Protein AF-A0A7Y6YRP2-F1 (afdb_monomer)

pLDDT: mean 92.41, std 7.14, range [49.78, 98.19]

Mean predicted aligned error: 11.7 Å

Sequence (140 aa):
VVIYLILSRVALPRIAAVLAERQGTITNDLAAAEDLKAKAVEAENAYNKALADARAEAQRIAAETRAEIQAGLDEAIAKADEQIAAKAAESEKAIAEIKAGALESVKAVANDTAEALVAALGGSADKDAIAKAVAERTKG

Foldseek 3Di:
DVVVCCCVVPVVVVVVVVVVVVVVVVVVVVVVVVVVVVVVVVVVVVVVVVVVVVVVVVVVVVVVVVVVVVVVVVVVVVVVVVVVVVVVVVVVVVVVVVVVVVLVVVLVVQLVVQQVVCVVVPHDDPSVVSSVVSVVVSVD

Radius of gyration: 54.76 Å; Cα contacts (8 Å, |Δi|>4): 21; chains: 1; bounding box: 97×23×152 Å

Structure (mmCIF, N/CA/C/O backbone):
data_AF-A0A7Y6YRP2-F1
#
_entry.id   AF-A0A7Y6YRP2-F1
#
loop_
_atom_site.group_PDB
_atom_site.id
_atom_site.type_symbol
_atom_site.label_atom_id
_atom_site.label_alt_id
_atom_site.label_comp_id
_atom_site.label_asym_id
_atom_site.label_entity_id
_atom_site.label_seq_id
_atom_site.pdbx_PDB_ins_code
_atom_site.Cartn_x
_atom_site.Cartn_y
_atom_site.Cartn_z
_atom_site.occupancy
_atom_site.B_iso_or_equiv
_atom_site.auth_seq_id
_atom_site.auth_comp_id
_atom_site.auth_asym_id
_atom_site.auth_atom_id
_atom_site.pdbx_PDB_model_num
ATOM 1 N N . VAL A 1 1 ? 49.359 13.142 -76.066 1.00 81.56 1 VAL A N 1
ATOM 2 C CA . VAL A 1 1 ? 49.030 11.697 -75.935 1.00 81.56 1 VAL A CA 1
ATOM 3 C C . VAL A 1 1 ? 49.466 11.120 -74.588 1.00 81.56 1 VAL A C 1
ATOM 5 O O . VAL A 1 1 ? 48.611 10.628 -73.870 1.00 81.56 1 VAL A O 1
ATOM 8 N N . VAL A 1 2 ? 50.738 11.240 -74.182 1.00 87.50 2 VAL A N 1
ATOM 9 C CA . VAL A 1 2 ? 51.242 10.683 -72.902 1.00 87.50 2 VAL A CA 1
ATOM 10 C C . VAL A 1 2 ? 50.496 11.213 -71.663 1.00 87.50 2 VAL A C 1
ATOM 12 O O . VAL A 1 2 ? 50.024 10.421 -70.856 1.00 87.50 2 VAL A O 1
ATOM 15 N N . ILE A 1 3 ? 50.299 12.533 -71.545 1.00 86.44 3 ILE A N 1
ATOM 16 C CA . ILE A 1 3 ? 49.562 13.149 -70.418 1.00 86.44 3 ILE A CA 1
ATOM 17 C C . ILE A 1 3 ? 48.119 12.631 -70.337 1.00 86.44 3 ILE A C 1
ATOM 19 O O . ILE A 1 3 ? 47.639 12.283 -69.263 1.00 86.44 3 ILE A O 1
ATOM 23 N N . TYR A 1 4 ? 47.442 12.519 -71.482 1.00 89.69 4 TYR A N 1
ATOM 24 C CA . TYR A 1 4 ? 46.085 11.979 -71.559 1.00 89.69 4 TYR A CA 1
ATOM 25 C C . TYR A 1 4 ? 46.019 10.523 -71.071 1.00 89.69 4 TYR A C 1
ATOM 27 O O . TYR A 1 4 ? 45.103 10.161 -70.335 1.00 89.69 4 TYR A O 1
ATOM 35 N N . LEU A 1 5 ? 47.007 9.694 -71.423 1.00 90.31 5 LEU A N 1
ATOM 36 C CA . LEU A 1 5 ? 47.082 8.310 -70.950 1.00 90.31 5 LEU A CA 1
ATOM 37 C C . LEU A 1 5 ? 47.326 8.232 -69.439 1.00 90.31 5 LEU A C 1
ATOM 39 O O . LEU A 1 5 ? 46.673 7.440 -68.772 1.00 90.31 5 LEU A O 1
ATOM 43 N N . ILE A 1 6 ? 48.192 9.078 -68.876 1.00 89.81 6 ILE A N 1
ATOM 44 C CA . ILE A 1 6 ? 48.435 9.123 -67.423 1.00 89.81 6 ILE A CA 1
ATOM 45 C C . ILE A 1 6 ? 47.172 9.565 -66.667 1.00 89.81 6 ILE A C 1
ATOM 47 O O . ILE A 1 6 ? 46.786 8.941 -65.676 1.00 89.81 6 ILE A O 1
ATOM 51 N N . LEU A 1 7 ? 46.489 10.606 -67.147 1.00 90.06 7 LEU A N 1
ATOM 52 C CA . LEU A 1 7 ? 45.262 11.095 -66.518 1.00 90.06 7 LEU A CA 1
ATOM 53 C C . LEU A 1 7 ? 44.133 10.060 -66.589 1.00 90.06 7 LEU A C 1
ATOM 55 O O . LEU A 1 7 ? 43.502 9.778 -65.572 1.00 90.06 7 LEU A O 1
ATOM 59 N N . SER A 1 8 ? 43.914 9.453 -67.758 1.00 90.81 8 SER A N 1
ATOM 60 C CA 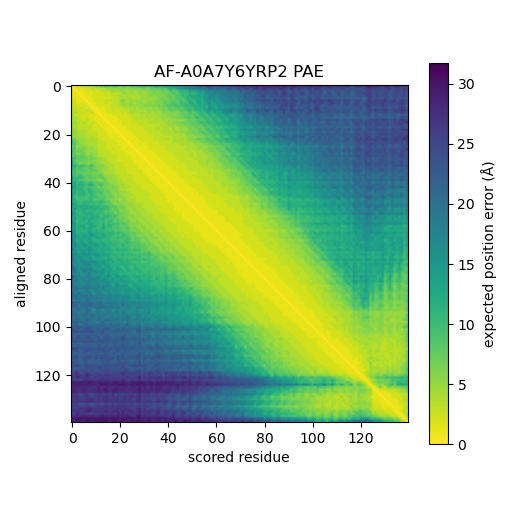. SER A 1 8 ? 42.828 8.487 -67.969 1.00 90.81 8 SER A CA 1
ATOM 61 C C . SER A 1 8 ? 43.066 7.126 -67.316 1.00 90.81 8 SER A C 1
ATOM 63 O O . SER A 1 8 ? 42.121 6.538 -66.798 1.00 90.81 8 SER A O 1
ATOM 65 N N . ARG A 1 9 ? 44.304 6.614 -67.313 1.00 89.44 9 ARG A N 1
ATOM 66 C CA . ARG A 1 9 ? 44.616 5.265 -66.802 1.00 89.44 9 ARG A CA 1
ATOM 67 C C . ARG A 1 9 ? 45.083 5.235 -65.351 1.00 89.44 9 ARG A C 1
ATOM 69 O O . ARG A 1 9 ? 45.064 4.159 -64.766 1.00 89.44 9 ARG A O 1
ATOM 76 N N . VAL A 1 10 ? 45.503 6.363 -64.770 1.00 89.88 10 VAL A N 1
ATOM 77 C CA . VAL A 1 10 ? 46.080 6.381 -63.411 1.00 89.88 10 VAL A CA 1
ATOM 78 C C . VAL A 1 10 ? 45.396 7.392 -62.496 1.00 89.88 10 VAL A C 1
ATOM 80 O O . VAL A 1 10 ? 44.941 7.012 -61.419 1.00 89.88 10 VAL A O 1
ATOM 83 N N . ALA A 1 11 ? 45.293 8.662 -62.895 1.00 90.44 11 ALA A N 1
ATOM 84 C CA . ALA A 1 11 ? 44.763 9.700 -62.004 1.00 90.44 11 ALA A CA 1
ATOM 85 C C . ALA A 1 11 ? 43.245 9.572 -61.783 1.00 90.44 11 ALA A C 1
ATOM 87 O O . ALA A 1 11 ? 42.795 9.516 -60.639 1.00 90.44 11 ALA A O 1
ATOM 88 N N . LEU A 1 12 ? 42.460 9.466 -62.862 1.00 92.44 12 LEU A N 1
ATOM 89 C CA . LEU A 1 12 ? 41.000 9.345 -62.780 1.00 92.44 12 LEU A CA 1
ATOM 90 C C . LEU A 1 12 ? 40.538 8.060 -62.066 1.00 92.44 12 LEU A C 1
ATOM 92 O O . LEU A 1 12 ? 39.675 8.176 -61.196 1.00 92.44 12 LEU A O 1
ATOM 96 N N . PRO A 1 13 ? 41.117 6.865 -62.319 1.00 93.19 13 PRO A N 1
ATOM 97 C CA . PRO A 1 13 ? 40.747 5.655 -61.583 1.00 93.19 13 PRO A CA 1
ATOM 98 C C . PRO A 1 13 ? 41.022 5.747 -60.079 1.00 93.19 13 PRO A C 1
ATOM 100 O O . PRO A 1 13 ? 40.217 5.273 -59.284 1.00 93.19 13 PRO A O 1
ATOM 103 N N . ARG A 1 14 ? 42.121 6.396 -59.666 1.00 92.38 14 ARG A N 1
ATOM 104 C CA . ARG A 1 14 ? 42.420 6.613 -58.240 1.00 92.38 14 ARG A CA 1
ATOM 105 C C . ARG A 1 14 ? 41.404 7.538 -57.573 1.00 92.38 14 ARG A C 1
ATOM 107 O O . ARG A 1 14 ? 40.957 7.246 -56.471 1.00 92.38 14 ARG A O 1
ATOM 114 N N . ILE A 1 15 ? 41.013 8.623 -58.240 1.00 91.50 15 ILE A N 1
ATOM 115 C CA . ILE A 1 15 ? 39.990 9.547 -57.725 1.00 91.50 15 ILE A CA 1
ATOM 116 C C . ILE A 1 15 ? 38.625 8.848 -57.647 1.00 91.50 15 ILE A C 1
ATOM 118 O O . ILE A 1 15 ? 37.931 8.979 -56.641 1.00 91.50 15 ILE A O 1
ATOM 122 N N . ALA A 1 16 ? 38.265 8.060 -58.665 1.00 92.81 16 ALA A N 1
ATOM 123 C CA . ALA A 1 16 ? 37.038 7.267 -58.670 1.00 92.81 16 ALA A CA 1
ATOM 124 C C . ALA A 1 16 ? 37.011 6.232 -57.532 1.00 92.81 16 ALA A C 1
ATOM 126 O O . ALA A 1 16 ? 35.978 6.079 -56.887 1.00 92.81 16 ALA A O 1
ATOM 127 N N . ALA A 1 17 ? 38.141 5.579 -57.236 1.00 94.00 17 ALA A N 1
ATOM 128 C CA . ALA A 1 17 ? 38.254 4.652 -56.111 1.00 94.00 17 ALA A CA 1
ATOM 129 C C . ALA A 1 17 ? 38.017 5.347 -54.758 1.00 94.00 17 ALA A C 1
ATOM 131 O O . ALA A 1 17 ? 37.234 4.853 -53.956 1.00 94.00 17 ALA A O 1
ATOM 132 N N . VAL A 1 18 ? 38.609 6.527 -54.534 1.00 94.56 18 VAL A N 1
ATOM 133 C CA . VAL A 1 18 ? 38.397 7.311 -53.299 1.00 94.56 18 VAL A CA 1
ATOM 134 C C . VAL A 1 18 ? 36.949 7.798 -53.175 1.00 94.56 18 VAL A C 1
ATOM 136 O O . VAL A 1 18 ? 36.382 7.796 -52.083 1.00 94.56 18 VAL A O 1
ATOM 139 N N . LEU A 1 19 ? 36.330 8.223 -54.280 1.00 94.75 19 LEU A N 1
ATOM 140 C CA . LEU A 1 19 ? 34.913 8.605 -54.300 1.00 94.75 19 LEU A CA 1
ATOM 141 C C . LEU A 1 19 ? 34.006 7.413 -53.973 1.00 94.75 19 LEU A C 1
ATOM 143 O O . LEU A 1 19 ? 33.083 7.563 -53.177 1.00 94.75 19 LEU A O 1
ATOM 147 N N . ALA A 1 20 ? 34.285 6.240 -54.545 1.00 94.94 20 ALA A N 1
ATOM 148 C CA . ALA A 1 20 ? 33.535 5.018 -54.274 1.00 94.94 20 ALA A CA 1
ATOM 149 C C . ALA A 1 20 ? 33.687 4.561 -52.815 1.00 94.94 20 ALA A C 1
ATOM 151 O O . ALA A 1 20 ? 32.693 4.209 -52.187 1.00 94.94 20 ALA A O 1
ATOM 152 N N . GLU A 1 21 ? 34.898 4.627 -52.256 1.00 95.69 21 GLU A N 1
ATOM 153 C CA . GLU A 1 21 ? 35.158 4.331 -50.844 1.00 95.69 21 GLU A CA 1
ATOM 154 C C . GLU A 1 21 ? 34.358 5.266 -49.929 1.00 95.69 21 GLU A C 1
ATOM 156 O O . GLU A 1 21 ? 33.615 4.797 -49.072 1.00 95.69 21 GLU A O 1
ATOM 161 N N . ARG A 1 22 ? 34.408 6.583 -50.171 1.00 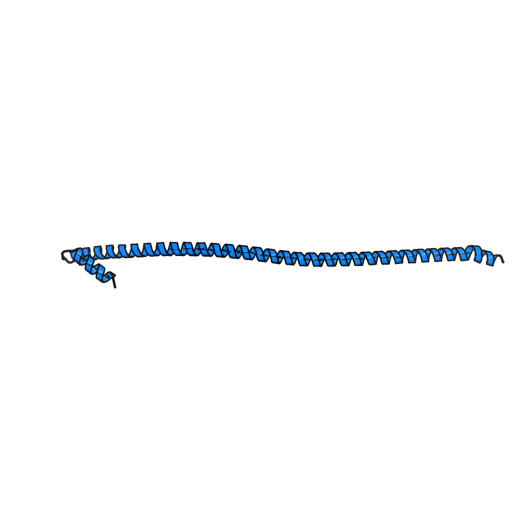95.94 22 ARG A N 1
ATOM 162 C CA . ARG A 1 22 ? 33.624 7.565 -49.402 1.00 95.94 22 ARG A CA 1
ATOM 163 C C . ARG A 1 22 ? 32.124 7.323 -49.506 1.00 95.94 22 ARG A C 1
ATOM 165 O O . ARG A 1 22 ? 31.435 7.388 -48.493 1.00 95.94 22 ARG A O 1
ATOM 172 N N . GLN A 1 23 ? 31.618 7.049 -50.707 1.00 95.38 23 GLN A N 1
ATOM 173 C CA . GLN A 1 23 ? 30.205 6.738 -50.910 1.00 95.38 23 GLN A CA 1
ATOM 174 C C . GLN A 1 23 ? 29.806 5.478 -50.132 1.00 95.38 23 GLN A C 1
ATOM 176 O O . GLN A 1 23 ? 28.746 5.458 -49.505 1.00 95.38 23 GLN A O 1
ATOM 181 N N . GLY A 1 24 ? 30.664 4.454 -50.138 1.00 95.88 24 GLY A N 1
ATOM 182 C CA . GLY A 1 24 ? 30.487 3.229 -49.364 1.00 95.88 24 GLY A CA 1
ATOM 183 C C . GLY A 1 24 ? 30.425 3.499 -47.863 1.00 95.88 24 GLY A C 1
ATOM 184 O O . GLY A 1 24 ? 29.456 3.101 -47.221 1.00 95.88 24 GLY A O 1
ATOM 185 N N . THR A 1 25 ? 31.393 4.242 -47.320 1.00 96.19 25 THR A N 1
ATOM 186 C CA . THR A 1 25 ? 31.430 4.606 -45.896 1.00 96.19 25 THR A CA 1
ATOM 187 C C . THR A 1 25 ? 30.205 5.419 -45.485 1.00 96.19 25 THR A C 1
ATOM 189 O O . THR A 1 25 ? 29.537 5.053 -44.529 1.00 96.19 25 THR A O 1
ATOM 192 N N . ILE A 1 26 ? 29.839 6.458 -46.245 1.00 96.31 26 ILE A N 1
ATOM 193 C CA . ILE A 1 26 ? 28.657 7.288 -45.949 1.00 96.31 26 ILE A CA 1
ATOM 194 C C . ILE A 1 26 ? 27.381 6.443 -45.939 1.00 96.31 26 ILE A C 1
ATOM 196 O O . ILE A 1 26 ? 26.545 6.596 -45.053 1.00 96.31 26 ILE A O 1
ATOM 200 N N . THR A 1 27 ? 27.225 5.549 -46.918 1.00 96.44 27 THR A N 1
ATOM 201 C CA . THR A 1 27 ? 26.036 4.690 -47.014 1.00 96.44 27 THR A CA 1
ATOM 202 C C . THR A 1 27 ? 25.975 3.707 -45.845 1.00 96.44 27 THR A C 1
ATOM 204 O O . THR A 1 27 ? 24.910 3.511 -45.267 1.00 96.44 27 THR A O 1
ATOM 207 N N . ASN A 1 28 ? 27.114 3.118 -45.471 1.00 96.62 28 ASN A N 1
ATOM 208 C CA . ASN A 1 28 ? 27.205 2.208 -44.334 1.00 96.62 28 ASN A CA 1
ATOM 209 C C . ASN A 1 28 ? 26.905 2.917 -43.006 1.00 96.62 28 ASN A C 1
ATOM 211 O O . ASN A 1 28 ? 26.128 2.410 -42.203 1.00 96.62 28 ASN A O 1
ATOM 215 N N . ASP A 1 29 ? 27.474 4.103 -42.796 1.00 96.69 29 ASP A N 1
ATOM 216 C CA . ASP A 1 29 ? 27.259 4.887 -41.579 1.00 96.69 29 ASP A CA 1
ATOM 217 C C . ASP A 1 29 ? 25.806 5.363 -41.472 1.00 96.69 29 ASP A C 1
ATOM 219 O O . ASP A 1 29 ? 25.225 5.332 -40.387 1.00 96.69 29 ASP A O 1
ATOM 223 N N . LEU A 1 30 ? 25.186 5.744 -42.597 1.00 97.12 30 LEU A N 1
ATOM 224 C CA . LEU A 1 30 ? 23.767 6.092 -42.640 1.00 97.12 30 LEU A CA 1
ATOM 225 C C . LEU A 1 30 ? 22.887 4.890 -42.280 1.00 97.12 30 LEU A C 1
ATOM 227 O O . LEU A 1 30 ? 22.019 5.015 -41.419 1.00 97.12 30 LEU A O 1
ATOM 231 N N . ALA A 1 31 ? 23.143 3.723 -42.877 1.00 97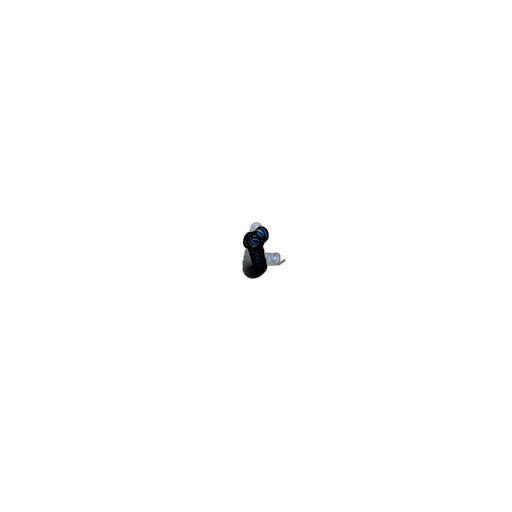.12 31 ALA A N 1
ATOM 232 C CA . ALA A 1 31 ? 22.399 2.503 -42.569 1.00 97.12 31 ALA A CA 1
ATOM 233 C C . ALA A 1 31 ? 22.551 2.0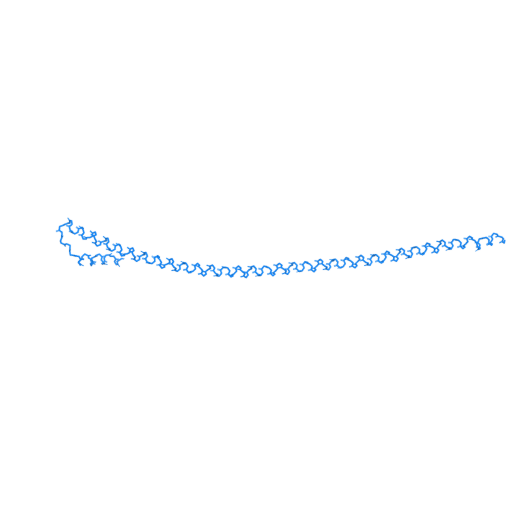98 -41.092 1.00 97.12 31 ALA A C 1
ATOM 235 O O . ALA A 1 31 ? 21.570 1.743 -40.439 1.00 97.12 31 ALA A O 1
ATOM 236 N N . ALA A 1 32 ? 23.762 2.206 -40.536 1.00 97.12 32 ALA A N 1
ATOM 237 C CA . ALA A 1 32 ? 24.012 1.943 -39.122 1.00 97.12 32 ALA A CA 1
ATOM 238 C C . ALA A 1 32 ? 23.277 2.941 -38.210 1.00 97.12 32 ALA A C 1
ATOM 240 O O . ALA A 1 32 ? 22.708 2.544 -37.194 1.00 97.12 32 ALA A O 1
ATOM 241 N N . ALA A 1 33 ? 23.248 4.227 -38.569 1.00 96.94 33 ALA A N 1
ATOM 242 C CA . ALA A 1 33 ? 22.522 5.244 -37.813 1.00 96.94 33 ALA A CA 1
ATOM 243 C C . ALA A 1 33 ? 21.002 5.011 -37.834 1.00 96.94 33 ALA A C 1
ATOM 245 O O . ALA A 1 33 ? 20.344 5.169 -36.804 1.00 96.94 33 ALA A O 1
ATOM 246 N N . GLU A 1 34 ? 20.441 4.613 -38.977 1.00 96.88 34 GLU A N 1
ATOM 247 C CA . GLU A 1 34 ? 19.020 4.275 -39.103 1.00 96.88 34 GLU A CA 1
ATOM 248 C C . GLU A 1 34 ? 18.648 3.035 -38.282 1.00 96.88 34 GLU A C 1
ATOM 250 O O . GLU A 1 34 ? 17.651 3.066 -37.560 1.00 96.88 34 GLU A O 1
ATOM 255 N N . ASP A 1 35 ? 19.473 1.985 -38.313 1.00 97.19 35 ASP A N 1
ATOM 256 C CA . ASP A 1 35 ? 19.278 0.776 -37.504 1.00 97.19 35 ASP A CA 1
ATOM 257 C C . ASP A 1 35 ? 19.358 1.075 -35.997 1.00 97.19 35 ASP A C 1
ATOM 259 O O . ASP A 1 35 ? 18.482 0.677 -35.225 1.00 97.19 35 ASP A O 1
ATOM 263 N N . LEU A 1 36 ? 20.355 1.854 -35.563 1.00 97.25 36 LEU A N 1
ATOM 264 C CA . LEU A 1 36 ? 20.466 2.285 -34.166 1.00 97.25 36 LEU A CA 1
ATOM 265 C C . LEU A 1 36 ? 19.275 3.146 -33.736 1.00 97.25 36 LEU A C 1
ATOM 267 O O . LEU A 1 36 ? 18.771 2.981 -32.624 1.00 97.25 36 LEU A O 1
ATOM 271 N N . LYS A 1 37 ? 18.788 4.033 -34.612 1.00 97.56 37 LYS A N 1
ATOM 272 C CA . LYS A 1 37 ? 17.588 4.833 -34.351 1.00 97.56 37 LYS A CA 1
ATOM 273 C C . LYS A 1 37 ? 16.349 3.948 -34.216 1.00 97.56 37 LYS A C 1
ATOM 275 O O . LYS A 1 37 ? 15.569 4.155 -33.290 1.00 97.56 37 LYS A O 1
ATOM 280 N N . ALA A 1 38 ? 16.171 2.965 -35.098 1.00 97.69 38 ALA A N 1
ATOM 281 C CA . ALA A 1 38 ? 15.053 2.028 -35.028 1.00 97.69 38 ALA A CA 1
ATOM 282 C C . ALA A 1 38 ? 15.075 1.232 -33.713 1.00 97.69 38 ALA A C 1
ATOM 284 O O . ALA A 1 38 ? 14.071 1.197 -33.002 1.00 97.69 38 ALA A O 1
ATOM 285 N N . LYS A 1 39 ? 16.241 0.694 -33.335 1.00 96.81 39 LYS A N 1
ATOM 286 C CA . LYS A 1 39 ? 16.442 -0.014 -32.061 1.00 96.81 39 LYS A CA 1
ATOM 287 C C . LYS A 1 39 ? 16.171 0.868 -30.846 1.00 96.81 39 LYS A C 1
ATOM 289 O O . LYS A 1 39 ? 15.565 0.407 -29.884 1.00 96.81 39 LYS A O 1
ATOM 294 N N . ALA A 1 40 ? 16.593 2.133 -30.880 1.00 97.62 40 ALA A N 1
ATOM 295 C CA . ALA A 1 40 ? 16.329 3.077 -29.797 1.00 97.62 40 ALA A CA 1
ATOM 296 C C . ALA A 1 40 ? 14.825 3.332 -29.620 1.00 97.62 40 ALA A C 1
ATOM 298 O O . ALA A 1 40 ? 14.331 3.282 -28.497 1.00 97.62 40 ALA A O 1
ATOM 299 N N . VAL A 1 41 ? 14.090 3.535 -30.718 1.00 97.75 41 VAL A N 1
ATOM 300 C CA . VAL A 1 41 ? 12.631 3.732 -30.685 1.00 97.75 41 VAL A CA 1
ATOM 301 C C . VAL A 1 41 ? 11.912 2.475 -30.191 1.00 97.75 41 VAL A C 1
ATOM 303 O O . VAL A 1 41 ? 10.981 2.564 -29.394 1.00 97.75 41 VAL A O 1
ATOM 306 N N . GLU A 1 42 ? 12.340 1.290 -30.627 1.00 97.25 42 GLU A N 1
ATOM 307 C CA . GLU A 1 42 ? 11.777 0.026 -30.143 1.00 97.25 42 GLU A CA 1
ATOM 308 C C . GLU A 1 42 ? 12.006 -0.156 -28.635 1.00 97.25 42 GLU A C 1
ATOM 310 O O . GLU A 1 42 ? 11.065 -0.464 -27.899 1.00 97.25 42 GLU A O 1
ATOM 315 N N . ALA A 1 43 ? 13.225 0.108 -28.158 1.00 97.31 43 ALA A N 1
ATOM 316 C CA . ALA A 1 43 ? 13.564 0.043 -26.741 1.00 97.31 43 ALA A CA 1
ATOM 317 C C . ALA A 1 43 ? 12.779 1.069 -25.908 1.00 97.31 43 ALA A C 1
ATOM 319 O O . ALA A 1 43 ? 12.291 0.736 -24.828 1.00 97.31 43 ALA A O 1
ATOM 320 N N . GLU A 1 44 ? 12.609 2.294 -26.410 1.00 96.56 44 GLU A N 1
ATOM 321 C CA . GLU A 1 44 ? 11.807 3.333 -25.760 1.00 96.56 44 GLU A CA 1
ATOM 322 C C . GLU A 1 44 ? 10.335 2.915 -25.647 1.00 96.56 44 GLU A C 1
ATOM 324 O O . GLU A 1 44 ? 9.733 3.023 -24.578 1.00 96.56 44 GLU A O 1
ATOM 329 N N . ASN A 1 45 ? 9.760 2.364 -26.718 1.00 97.69 45 ASN A N 1
ATOM 330 C CA . ASN A 1 45 ? 8.388 1.862 -26.708 1.00 97.69 45 ASN A CA 1
ATOM 331 C C . ASN A 1 45 ? 8.212 0.700 -25.724 1.00 97.69 45 ASN A C 1
ATOM 333 O O . ASN A 1 45 ? 7.240 0.678 -24.965 1.00 97.69 45 ASN A O 1
ATOM 337 N N . ALA A 1 46 ? 9.155 -0.246 -25.699 1.00 97.75 46 ALA A N 1
ATOM 338 C CA . ALA A 1 46 ? 9.143 -1.358 -24.754 1.00 97.75 46 ALA A CA 1
ATOM 339 C C . ALA A 1 46 ? 9.256 -0.870 -23.301 1.00 97.75 46 ALA A C 1
ATOM 341 O O . ALA A 1 46 ? 8.508 -1.331 -22.439 1.00 97.75 46 ALA A O 1
ATOM 342 N N . TYR A 1 47 ? 10.134 0.102 -23.037 1.00 97.31 47 TYR A N 1
ATOM 343 C CA . TYR A 1 47 ? 10.284 0.725 -21.724 1.00 97.31 47 TYR A CA 1
ATOM 344 C C . TYR A 1 47 ? 9.003 1.441 -21.281 1.00 97.31 47 TYR A C 1
ATOM 346 O O . TYR A 1 47 ? 8.511 1.203 -20.179 1.00 97.31 47 TYR A O 1
ATOM 354 N N . ASN A 1 48 ? 8.425 2.274 -22.149 1.00 97.50 48 ASN A N 1
ATOM 355 C CA . ASN A 1 48 ? 7.195 3.007 -21.853 1.00 97.50 48 ASN A CA 1
ATOM 356 C C . ASN A 1 48 ? 6.019 2.059 -21.595 1.00 97.50 48 ASN A C 1
ATOM 358 O O . ASN A 1 48 ? 5.239 2.287 -20.669 1.00 97.50 48 ASN A O 1
ATOM 362 N N . LYS A 1 49 ? 5.922 0.969 -22.365 1.00 97.94 49 LYS A N 1
ATOM 363 C CA . LYS A 1 49 ? 4.932 -0.084 -22.133 1.00 97.94 49 LYS A CA 1
ATOM 364 C C . LYS A 1 49 ? 5.144 -0.762 -20.780 1.00 97.94 49 LYS A C 1
ATOM 366 O O . LYS A 1 49 ? 4.212 -0.809 -19.986 1.00 97.94 49 LYS A O 1
ATOM 371 N N . ALA A 1 50 ? 6.364 -1.206 -20.479 1.00 97.88 50 ALA A N 1
ATOM 372 C CA . ALA A 1 50 ? 6.680 -1.835 -19.198 1.00 97.88 50 ALA A CA 1
ATOM 373 C C . ALA A 1 50 ? 6.388 -0.905 -18.008 1.00 97.88 50 ALA A C 1
ATOM 375 O O . ALA A 1 50 ? 5.884 -1.351 -16.980 1.00 97.88 50 ALA A O 1
ATOM 376 N N . LEU A 1 51 ? 6.652 0.397 -18.151 1.00 97.88 51 LEU A N 1
ATOM 377 C CA . LEU A 1 51 ? 6.336 1.395 -17.132 1.00 97.88 51 LEU A CA 1
ATOM 378 C C . LEU A 1 51 ? 4.823 1.569 -16.939 1.00 97.88 51 LEU A C 1
ATOM 380 O O . LEU A 1 51 ? 4.364 1.702 -15.803 1.00 97.88 51 LEU A O 1
ATOM 384 N N . ALA A 1 52 ? 4.048 1.587 -18.025 1.00 98.00 52 ALA A N 1
ATOM 385 C CA . ALA A 1 52 ? 2.591 1.663 -17.959 1.00 98.00 52 ALA A CA 1
ATOM 386 C C . ALA A 1 52 ? 1.996 0.410 -17.300 1.00 98.00 52 ALA A C 1
ATOM 388 O O . ALA A 1 52 ? 1.201 0.539 -16.368 1.00 98.00 52 ALA A O 1
ATOM 389 N N . ASP A 1 53 ? 2.448 -0.774 -17.714 1.00 97.62 53 ASP A N 1
ATOM 390 C CA . ASP A 1 53 ? 2.017 -2.060 -17.163 1.00 97.62 53 ASP A CA 1
ATOM 391 C C . ASP A 1 53 ? 2.364 -2.155 -15.667 1.00 97.62 53 ASP A C 1
ATOM 393 O O . ASP A 1 53 ? 1.508 -2.485 -14.849 1.00 97.62 53 ASP A O 1
ATOM 397 N N . ALA A 1 54 ? 3.581 -1.761 -15.272 1.00 98.06 54 ALA A N 1
ATOM 398 C CA . ALA A 1 54 ? 3.997 -1.740 -13.869 1.00 98.06 54 ALA A CA 1
ATOM 399 C 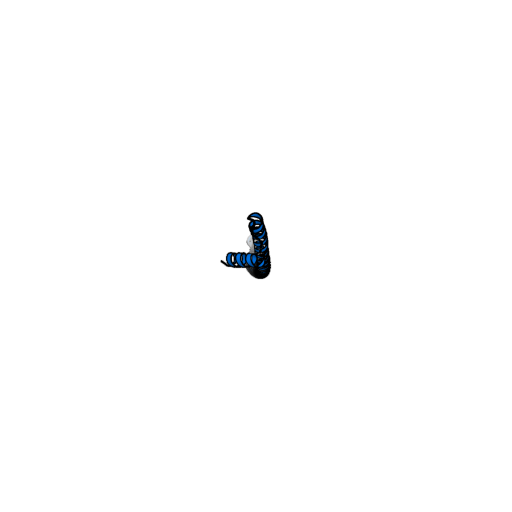C . ALA A 1 54 ? 3.155 -0.778 -13.014 1.00 98.06 54 ALA A C 1
ATOM 401 O O . ALA A 1 54 ? 2.824 -1.089 -11.870 1.00 98.06 54 ALA A O 1
ATOM 402 N N . ARG A 1 55 ? 2.783 0.392 -13.551 1.00 97.81 55 ARG A N 1
ATOM 403 C CA . ARG A 1 55 ? 1.901 1.344 -12.854 1.00 97.81 55 ARG A CA 1
ATOM 404 C C . ARG A 1 55 ? 0.484 0.803 -12.704 1.00 97.81 55 ARG A C 1
ATOM 406 O O . ARG A 1 55 ? -0.097 0.960 -11.632 1.00 97.81 55 ARG A O 1
ATOM 413 N N . ALA A 1 56 ? -0.058 0.181 -13.748 1.00 98.19 56 ALA A N 1
ATOM 414 C CA . ALA A 1 56 ? -1.376 -0.443 -13.704 1.00 98.19 56 ALA A CA 1
ATOM 415 C C . ALA A 1 56 ? -1.408 -1.587 -12.681 1.00 98.19 56 ALA A C 1
ATOM 417 O O . ALA A 1 56 ? -2.317 -1.655 -11.856 1.00 98.19 56 ALA A O 1
ATOM 418 N N . GLU A 1 57 ? -0.373 -2.425 -12.667 1.00 97.94 57 GLU A N 1
ATOM 419 C CA . GLU A 1 57 ? -0.254 -3.527 -11.718 1.00 97.94 57 GLU A CA 1
ATOM 420 C C . GLU A 1 57 ? -0.105 -3.031 -10.275 1.00 97.94 57 GLU A C 1
ATOM 422 O O . GLU A 1 57 ? -0.794 -3.512 -9.379 1.00 97.94 57 GLU A O 1
ATOM 427 N N . ALA A 1 58 ? 0.709 -1.998 -10.039 1.00 97.94 58 ALA A N 1
ATOM 428 C CA . ALA A 1 58 ? 0.821 -1.381 -8.718 1.00 97.94 58 ALA A CA 1
ATOM 429 C C . ALA A 1 58 ? -0.523 -0.817 -8.221 1.00 97.94 58 ALA A C 1
ATOM 431 O O . ALA A 1 58 ? -0.853 -0.950 -7.042 1.00 97.94 58 ALA A O 1
ATOM 432 N N . GLN A 1 59 ? -1.317 -0.207 -9.108 1.00 97.62 59 GLN A N 1
ATOM 433 C CA . GLN A 1 59 ? -2.662 0.271 -8.772 1.00 97.62 59 GLN A CA 1
ATOM 434 C C . GLN A 1 59 ? -3.619 -0.883 -8.460 1.00 97.62 59 GLN A C 1
ATOM 436 O O . GLN A 1 59 ? -4.383 -0.781 -7.500 1.00 97.62 59 GLN A O 1
ATOM 441 N N . ARG A 1 60 ? -3.555 -1.978 -9.228 1.00 98.19 60 ARG A N 1
ATOM 442 C CA . ARG A 1 60 ? -4.351 -3.189 -8.992 1.00 98.19 60 ARG A CA 1
ATOM 443 C C . ARG A 1 60 ? -4.043 -3.793 -7.626 1.00 98.19 60 ARG A C 1
ATOM 445 O O . ARG A 1 60 ? -4.963 -3.967 -6.834 1.00 98.19 60 ARG A O 1
ATOM 452 N N . ILE A 1 61 ? -2.761 -4.004 -7.320 1.00 98.00 61 ILE A N 1
ATOM 453 C CA . ILE A 1 61 ? -2.304 -4.524 -6.024 1.00 98.00 61 ILE A CA 1
ATOM 454 C C . ILE A 1 61 ? -2.772 -3.607 -4.892 1.00 98.00 61 ILE A C 1
ATOM 456 O O . ILE A 1 61 ? -3.356 -4.073 -3.920 1.00 98.00 61 ILE A O 1
ATOM 460 N N . ALA A 1 62 ? -2.588 -2.290 -5.023 1.00 97.50 62 ALA A N 1
ATOM 461 C CA . ALA A 1 62 ? -3.022 -1.348 -3.994 1.00 97.50 62 ALA A CA 1
ATOM 462 C C . ALA A 1 62 ? -4.543 -1.384 -3.754 1.00 97.50 62 ALA A C 1
ATOM 464 O O . ALA A 1 62 ? -4.984 -1.209 -2.618 1.00 97.50 62 ALA A O 1
ATOM 465 N N . ALA A 1 63 ? -5.346 -1.590 -4.801 1.00 97.81 63 ALA A N 1
ATOM 466 C CA . ALA A 1 63 ? -6.793 -1.726 -4.683 1.00 97.81 63 ALA A CA 1
ATOM 467 C C . ALA A 1 63 ? -7.196 -3.057 -4.025 1.00 97.81 63 ALA A C 1
ATOM 469 O O . ALA A 1 63 ? -8.001 -3.035 -3.094 1.00 97.81 63 ALA A O 1
ATOM 470 N N . GLU A 1 64 ? -6.608 -4.180 -4.451 1.00 97.75 64 GLU A N 1
ATOM 471 C CA . GLU A 1 64 ? -6.833 -5.504 -3.850 1.00 97.75 64 GLU A CA 1
ATOM 472 C C . GLU A 1 64 ? -6.466 -5.501 -2.362 1.00 97.75 64 GLU A C 1
ATOM 474 O O . GLU A 1 64 ? -7.305 -5.816 -1.523 1.00 97.75 64 GLU A O 1
ATOM 479 N N . THR A 1 65 ? -5.271 -5.024 -2.005 1.00 98.00 65 THR A N 1
ATOM 480 C CA . THR A 1 65 ? -4.830 -4.961 -0.604 1.00 98.00 65 THR A CA 1
ATOM 481 C C . THR A 1 65 ? -5.740 -4.075 0.250 1.00 98.00 65 THR A C 1
ATOM 483 O O . THR A 1 65 ? -6.025 -4.406 1.397 1.00 98.00 65 THR A O 1
ATOM 486 N N . ARG A 1 66 ? -6.235 -2.947 -0.281 1.00 97.56 66 ARG A N 1
ATOM 487 C CA . ARG A 1 66 ? -7.203 -2.109 0.449 1.00 97.56 66 ARG A CA 1
ATOM 488 C C . ARG A 1 66 ? -8.522 -2.837 0.688 1.00 97.56 66 ARG A C 1
ATOM 490 O O . ARG A 1 66 ? -9.072 -2.710 1.776 1.00 97.56 66 ARG A O 1
ATOM 497 N N . ALA A 1 67 ? -9.018 -3.574 -0.304 1.00 97.56 67 ALA A N 1
ATOM 498 C CA . ALA A 1 67 ? -10.248 -4.348 -0.171 1.00 97.56 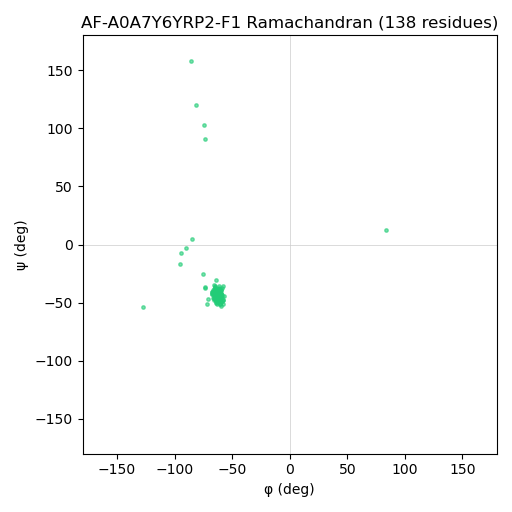67 ALA A CA 1
ATOM 499 C C . ALA A 1 67 ? -10.096 -5.476 0.863 1.00 97.56 67 ALA A C 1
ATOM 501 O O . ALA A 1 67 ? -10.965 -5.642 1.714 1.00 97.56 67 ALA A O 1
ATOM 502 N N . GLU A 1 68 ? -8.970 -6.193 0.844 1.00 97.31 68 GLU A N 1
ATOM 503 C CA . GLU A 1 68 ? -8.657 -7.237 1.827 1.00 97.31 68 GLU A CA 1
ATOM 504 C C . GLU A 1 68 ? -8.543 -6.677 3.250 1.00 97.31 68 GLU A C 1
ATOM 506 O O . GLU A 1 68 ? -9.133 -7.225 4.182 1.00 97.31 68 GLU A O 1
ATOM 511 N N . ILE A 1 69 ? -7.832 -5.556 3.424 1.00 97.56 69 ILE A N 1
ATOM 512 C CA . ILE A 1 69 ? -7.714 -4.885 4.726 1.00 97.56 69 ILE A CA 1
ATOM 513 C C . ILE A 1 69 ? -9.087 -4.437 5.228 1.00 97.56 69 ILE A C 1
ATOM 515 O O . ILE A 1 69 ? -9.383 -4.623 6.407 1.00 97.56 69 ILE A O 1
ATOM 519 N N . GLN A 1 70 ? -9.925 -3.862 4.360 1.00 96.75 70 GLN A N 1
ATOM 520 C CA . GLN A 1 70 ? -11.263 -3.424 4.751 1.00 96.75 70 GLN A CA 1
ATOM 521 C C . GLN A 1 70 ? -12.125 -4.608 5.199 1.00 96.75 70 GLN A C 1
ATOM 523 O O . GLN A 1 70 ? -12.740 -4.532 6.256 1.00 96.75 70 GLN A O 1
ATOM 528 N N . ALA A 1 71 ? -12.104 -5.720 4.461 1.00 97.31 71 ALA A N 1
ATOM 529 C CA . ALA A 1 71 ? -12.841 -6.924 4.837 1.00 97.31 71 ALA A CA 1
ATOM 530 C C . ALA A 1 71 ? -12.385 -7.482 6.199 1.00 97.31 71 ALA A C 1
ATOM 532 O O . ALA A 1 71 ? -13.218 -7.804 7.045 1.00 97.31 71 ALA A O 1
ATOM 533 N N . GLY A 1 72 ? -11.070 -7.541 6.442 1.00 97.19 72 GLY A N 1
ATOM 534 C CA . GLY A 1 72 ? -10.529 -7.973 7.734 1.00 97.19 72 GLY A CA 1
ATOM 535 C C . GLY A 1 72 ? -10.862 -7.012 8.881 1.00 97.19 72 GLY A C 1
ATOM 536 O O . GLY A 1 72 ? -11.099 -7.449 10.008 1.00 97.19 72 GLY A O 1
ATOM 537 N N . LEU A 1 73 ? -10.912 -5.705 8.606 1.00 97.62 73 LEU A N 1
ATOM 538 C CA . LEU A 1 73 ? -11.339 -4.699 9.576 1.00 97.62 73 LEU A CA 1
ATOM 539 C C . LEU A 1 73 ? -12.821 -4.862 9.929 1.00 97.62 73 LEU A C 1
ATOM 541 O O . LEU A 1 73 ? -13.158 -4.849 11.110 1.00 97.62 73 LEU A O 1
ATOM 545 N N . ASP A 1 74 ? -13.682 -5.051 8.932 1.00 96.69 74 ASP A N 1
ATOM 546 C CA . ASP A 1 74 ? -15.120 -5.238 9.135 1.00 96.69 74 ASP A CA 1
ATOM 547 C C . ASP A 1 74 ? -15.401 -6.505 9.964 1.00 96.69 74 ASP A C 1
ATOM 549 O O . ASP A 1 74 ? -16.206 -6.471 10.896 1.00 96.69 74 ASP A O 1
ATOM 553 N N . GLU A 1 75 ? -14.679 -7.603 9.706 1.00 97.69 75 GLU A N 1
ATOM 554 C CA . GLU A 1 75 ? -14.758 -8.828 10.515 1.00 97.69 75 GLU A CA 1
ATOM 555 C C . GLU A 1 75 ? -14.304 -8.588 11.965 1.00 97.69 75 GLU A C 1
ATOM 557 O O . GLU A 1 75 ? -14.965 -9.015 12.918 1.00 97.69 75 GLU A O 1
ATOM 562 N N . ALA A 1 76 ? -13.189 -7.877 12.154 1.00 97.19 76 ALA A N 1
ATOM 563 C CA . ALA A 1 76 ? -12.677 -7.558 13.482 1.00 97.19 76 ALA A CA 1
ATOM 564 C C . ALA A 1 76 ? -13.643 -6.664 14.275 1.00 97.19 76 ALA A C 1
ATOM 566 O O . ALA A 1 76 ? -13.823 -6.886 15.475 1.00 97.19 76 ALA A O 1
ATOM 567 N N . ILE A 1 77 ? -14.278 -5.689 13.616 1.00 97.25 77 ILE A N 1
ATOM 568 C CA . ILE A 1 77 ? -15.302 -4.824 14.215 1.00 97.25 77 ILE A CA 1
ATOM 569 C C . ILE A 1 77 ? -16.519 -5.654 14.620 1.00 97.25 77 ILE A C 1
ATOM 571 O O . ILE A 1 77 ? -16.915 -5.593 15.780 1.00 97.25 77 ILE A O 1
ATOM 575 N N . ALA A 1 78 ? -17.055 -6.490 13.726 1.00 97.62 78 ALA A N 1
ATOM 576 C CA . ALA A 1 78 ? -18.211 -7.333 14.034 1.00 97.62 78 ALA A CA 1
ATOM 577 C C . ALA A 1 78 ? -17.949 -8.239 15.251 1.00 97.62 78 ALA A C 1
ATOM 579 O O . ALA A 1 78 ? -18.761 -8.318 16.173 1.00 97.62 78 ALA A O 1
ATOM 580 N N . LYS A 1 79 ? -16.765 -8.857 15.310 1.00 97.56 79 LYS A N 1
ATOM 581 C CA . LYS A 1 79 ? -16.350 -9.675 16.455 1.00 97.56 79 LYS A CA 1
ATOM 582 C C . LYS A 1 79 ? -16.201 -8.856 17.740 1.00 97.56 79 LYS A C 1
ATOM 584 O O . LYS A 1 79 ? -16.529 -9.345 18.822 1.00 97.56 79 LYS A O 1
ATOM 589 N N . ALA A 1 80 ? -15.668 -7.639 17.648 1.00 97.44 80 ALA A N 1
ATOM 590 C CA . ALA A 1 80 ? -15.549 -6.750 18.798 1.00 97.44 80 ALA A CA 1
ATOM 591 C C . ALA A 1 80 ? -16.932 -6.338 19.322 1.00 97.44 80 ALA A C 1
ATOM 593 O O . ALA A 1 80 ? -17.154 -6.402 20.531 1.00 97.44 80 ALA A O 1
ATOM 594 N N . ASP A 1 81 ? -17.867 -6.004 18.436 1.00 96.62 81 ASP A N 1
ATOM 595 C CA . ASP A 1 81 ? -19.240 -5.641 18.792 1.00 96.62 81 ASP A CA 1
ATOM 596 C C . ASP A 1 81 ? -19.973 -6.799 19.479 1.00 96.62 81 ASP A C 1
ATOM 598 O O . ASP A 1 81 ? -20.601 -6.595 20.520 1.00 96.62 81 ASP A O 1
ATOM 602 N N . GLU A 1 82 ? -19.827 -8.033 18.984 1.00 97.69 82 GLU A N 1
ATOM 603 C CA . GLU A 1 82 ? -20.369 -9.225 19.649 1.00 97.69 82 GLU A CA 1
ATOM 604 C C . GLU A 1 82 ? -19.813 -9.397 21.072 1.00 97.69 82 GLU A C 1
ATOM 606 O O . GLU A 1 82 ? -20.562 -9.649 22.021 1.00 97.69 82 GLU A O 1
ATOM 611 N N . GLN A 1 83 ? -18.500 -9.228 21.251 1.00 97.25 83 GLN A N 1
ATOM 612 C CA . GLN A 1 83 ? -17.862 -9.338 22.565 1.00 97.25 83 GLN A CA 1
ATOM 613 C C . GLN A 1 83 ? -18.288 -8.220 23.518 1.00 97.25 83 GLN A C 1
ATOM 615 O O . GLN A 1 83 ? -18.481 -8.467 24.711 1.00 97.25 83 GLN A O 1
ATOM 620 N N . ILE A 1 84 ? -18.427 -6.995 23.010 1.00 97.38 84 ILE A N 1
ATOM 621 C CA . ILE A 1 84 ? -18.901 -5.847 23.785 1.00 97.38 84 ILE A CA 1
ATOM 622 C C . ILE A 1 84 ? -20.347 -6.081 24.217 1.00 97.38 84 ILE A C 1
ATOM 624 O O . ILE A 1 84 ? -20.648 -5.913 25.397 1.00 97.38 84 ILE A O 1
ATOM 628 N N . ALA A 1 85 ? -21.219 -6.533 23.314 1.00 96.75 85 ALA A N 1
ATOM 629 C CA . ALA A 1 85 ? -22.612 -6.842 23.626 1.00 96.75 85 ALA A CA 1
ATOM 630 C C . ALA A 1 85 ? -22.730 -7.952 24.682 1.00 96.75 85 ALA A C 1
ATOM 632 O O . ALA A 1 85 ? -23.495 -7.820 25.638 1.00 96.75 85 ALA A O 1
ATOM 633 N N . ALA A 1 86 ? -21.926 -9.014 24.565 1.00 97.12 86 ALA A N 1
ATOM 634 C CA . ALA A 1 86 ? -21.886 -10.086 25.556 1.00 97.12 86 ALA A CA 1
ATOM 635 C C . ALA A 1 86 ? -21.451 -9.575 26.942 1.00 97.12 86 ALA A C 1
ATOM 637 O O . ALA A 1 86 ? -22.123 -9.844 27.939 1.00 97.12 86 ALA A O 1
ATOM 638 N N . LYS A 1 87 ? -20.370 -8.783 27.006 1.00 96.62 87 LYS A N 1
ATOM 639 C CA . LYS A 1 87 ? -19.880 -8.180 28.259 1.00 96.62 87 LYS A CA 1
ATOM 640 C C . LYS A 1 87 ? -20.860 -7.177 28.857 1.00 96.62 87 LYS A C 1
ATOM 642 O O . LYS A 1 87 ? -20.983 -7.106 30.079 1.00 96.62 87 LYS A O 1
ATOM 647 N N . ALA A 1 88 ? -21.547 -6.399 28.024 1.00 96.50 88 ALA A N 1
ATOM 648 C CA . ALA A 1 88 ? -22.582 -5.477 28.472 1.00 96.50 88 ALA A CA 1
ATOM 649 C C . ALA A 1 88 ? -23.735 -6.248 29.130 1.00 96.50 88 ALA A C 1
ATOM 651 O O . ALA A 1 88 ? -24.090 -5.946 30.266 1.00 96.50 88 ALA A O 1
ATOM 652 N N . ALA A 1 89 ? -24.230 -7.309 28.487 1.00 96.56 89 ALA A N 1
ATOM 653 C CA . ALA A 1 89 ? -25.290 -8.152 29.039 1.00 96.56 89 ALA A CA 1
ATOM 654 C C . ALA A 1 89 ? -24.876 -8.859 30.346 1.00 96.56 89 ALA A C 1
ATOM 656 O O . ALA A 1 89 ? -25.680 -8.992 31.268 1.00 96.56 89 ALA A O 1
ATOM 657 N N . GLU A 1 90 ? -23.625 -9.314 30.451 1.00 97.00 90 GLU A N 1
ATOM 658 C CA . GLU A 1 90 ? -23.074 -9.867 31.696 1.00 97.00 90 GLU A CA 1
ATOM 659 C C . GLU A 1 90 ? -23.015 -8.809 32.806 1.00 97.00 90 GLU A C 1
ATOM 661 O O . GLU A 1 90 ? -23.448 -9.055 33.932 1.00 97.00 90 GLU A O 1
ATOM 666 N N . SER A 1 91 ? -22.543 -7.606 32.476 1.00 96.00 91 SER A N 1
ATOM 667 C CA . SER A 1 91 ? -22.434 -6.503 33.433 1.00 96.00 91 SER A CA 1
ATOM 668 C C . SER A 1 91 ? -23.808 -6.043 33.921 1.00 96.00 91 SER A C 1
ATOM 670 O O . SER A 1 91 ? -23.982 -5.790 35.110 1.00 96.00 91 SER A O 1
ATOM 672 N N . GLU A 1 92 ? -24.807 -5.982 33.038 1.00 95.81 92 GLU A N 1
ATOM 673 C CA . GLU A 1 92 ? -26.193 -5.677 33.406 1.00 95.81 92 GLU A CA 1
ATOM 674 C C . GLU A 1 92 ? -26.766 -6.705 34.385 1.00 95.81 92 GLU A C 1
ATOM 676 O O . GLU A 1 92 ? -27.405 -6.321 35.368 1.00 95.81 92 GLU A O 1
ATOM 681 N N . LYS A 1 93 ? -26.497 -8.002 34.172 1.00 96.62 93 LYS A N 1
ATOM 682 C CA . LYS A 1 93 ? -26.893 -9.060 35.115 1.00 96.62 93 LYS A CA 1
ATOM 683 C C . LYS A 1 93 ? -26.221 -8.880 36.472 1.00 96.62 93 LYS A C 1
ATOM 685 O O . LYS A 1 93 ? -26.916 -8.867 37.484 1.00 96.62 93 LYS A O 1
ATOM 690 N N . ALA A 1 94 ? -24.907 -8.661 36.493 1.00 96.19 94 ALA A N 1
ATOM 691 C CA . ALA A 1 94 ? -24.169 -8.433 37.733 1.00 96.19 94 ALA A CA 1
ATOM 692 C C . ALA A 1 94 ? -24.689 -7.196 38.490 1.00 96.19 94 ALA A C 1
ATOM 694 O O . ALA A 1 94 ? -24.892 -7.239 39.702 1.00 96.19 94 ALA A O 1
ATOM 695 N N . ILE A 1 95 ? -24.979 -6.099 37.783 1.00 95.31 95 ILE A N 1
ATOM 696 C CA . ILE A 1 95 ? -25.573 -4.894 38.380 1.00 95.31 95 ILE A CA 1
ATOM 697 C C . ILE A 1 95 ? -26.968 -5.192 38.944 1.00 95.31 95 ILE A C 1
ATOM 699 O O . ILE A 1 95 ? -27.294 -4.727 40.039 1.00 95.31 95 ILE A O 1
ATOM 703 N N . ALA A 1 96 ? -27.795 -5.962 38.233 1.00 95.56 96 ALA A N 1
ATOM 704 C CA . ALA A 1 96 ? -29.121 -6.348 38.707 1.00 95.56 96 ALA A CA 1
ATOM 705 C C . ALA A 1 96 ? -29.049 -7.208 39.980 1.00 95.56 96 ALA A C 1
ATOM 707 O O . ALA A 1 96 ? -29.801 -6.959 40.924 1.00 95.56 96 ALA A O 1
ATOM 708 N N . GLU A 1 97 ? -28.115 -8.158 40.039 1.00 95.06 97 GLU A N 1
ATOM 709 C CA . GLU A 1 97 ? -27.854 -8.988 41.220 1.00 95.06 97 GLU A CA 1
ATOM 710 C C . GLU A 1 97 ? -27.384 -8.148 42.412 1.00 95.06 97 GLU A C 1
ATOM 712 O O . GLU A 1 97 ? -27.952 -8.249 43.501 1.00 95.06 97 GLU A O 1
ATOM 717 N N . ILE A 1 98 ? -26.419 -7.245 42.203 1.00 95.06 98 ILE A N 1
ATOM 718 C CA . ILE A 1 98 ? -25.949 -6.314 43.240 1.00 95.06 98 ILE A CA 1
ATOM 719 C C . ILE A 1 98 ? -27.107 -5.448 43.743 1.00 95.06 98 ILE A C 1
ATOM 721 O O . ILE A 1 98 ? -27.263 -5.260 44.948 1.00 95.06 98 ILE A O 1
ATOM 725 N N . LYS A 1 99 ? -27.954 -4.939 42.841 1.00 93.12 99 LYS A N 1
ATOM 726 C CA . LYS A 1 99 ? -29.114 -4.120 43.210 1.00 93.12 99 LYS A CA 1
ATOM 727 C C . LYS A 1 99 ? -30.132 -4.917 44.028 1.00 93.12 99 LYS A C 1
ATOM 729 O O . LYS A 1 99 ? -30.665 -4.387 45.002 1.00 93.12 99 LYS A O 1
ATOM 734 N N . ALA A 1 100 ? -30.388 -6.172 43.664 1.00 92.69 100 ALA A N 1
ATOM 735 C CA . ALA A 1 100 ? -31.272 -7.055 44.418 1.00 92.69 100 ALA A CA 1
ATOM 736 C C . ALA A 1 100 ? -30.717 -7.341 45.825 1.00 92.69 100 ALA A C 1
ATOM 738 O O . ALA A 1 100 ? -31.430 -7.141 46.809 1.00 92.69 100 ALA A O 1
ATOM 739 N N . GLY A 1 101 ? -29.434 -7.702 45.931 1.00 92.69 101 GLY A N 1
ATOM 740 C CA . GLY A 1 101 ? -28.774 -7.951 47.217 1.00 92.69 101 GLY A CA 1
ATOM 741 C C . GLY A 1 101 ? -28.673 -6.702 48.099 1.00 92.69 101 GLY A C 1
ATOM 742 O O . GLY A 1 101 ? -28.846 -6.779 49.317 1.00 92.69 101 GLY A O 1
ATOM 743 N N . ALA A 1 102 ? -28.472 -5.524 47.503 1.00 91.81 102 ALA A N 1
ATOM 744 C CA . ALA A 1 102 ? -28.495 -4.253 48.222 1.00 91.81 102 ALA A CA 1
ATOM 745 C C . ALA A 1 102 ? -29.890 -3.946 48.788 1.00 91.81 102 ALA A C 1
ATOM 747 O O . ALA A 1 102 ? -30.004 -3.550 49.946 1.00 91.81 102 ALA A O 1
ATOM 748 N N . LEU A 1 103 ? -30.958 -4.169 48.013 1.00 89.88 103 LEU A N 1
ATOM 749 C CA . LEU A 1 103 ? -32.336 -3.991 48.487 1.00 89.88 103 LEU A CA 1
ATOM 750 C C . LEU A 1 103 ? -32.685 -4.944 49.636 1.00 89.88 103 LEU A C 1
ATOM 752 O O . LEU A 1 103 ? -33.379 -4.547 50.572 1.00 89.88 103 LEU A O 1
ATOM 756 N N . GLU A 1 104 ? -32.216 -6.189 49.579 1.00 90.06 104 GLU A N 1
ATOM 757 C CA . GLU A 1 104 ? -32.387 -7.157 50.664 1.00 90.06 104 GLU A CA 1
ATOM 758 C C . GLU A 1 104 ? -31.625 -6.728 51.924 1.00 90.06 104 GLU A C 1
ATOM 760 O O . GLU A 1 104 ? -32.202 -6.678 53.010 1.00 90.06 104 GLU A O 1
ATOM 765 N N . SER A 1 105 ? -30.369 -6.308 51.761 1.00 91.06 105 SER A N 1
ATOM 766 C CA . SER A 1 105 ? -29.535 -5.802 52.856 1.00 91.06 105 SER A CA 1
ATOM 767 C C . SER A 1 105 ? -30.151 -4.567 53.524 1.00 91.06 105 SER A C 1
ATOM 769 O O . SER A 1 105 ? -30.182 -4.475 54.748 1.00 91.06 105 SER A O 1
ATOM 771 N N . VAL A 1 106 ? -30.708 -3.635 52.740 1.00 89.94 106 VAL A N 1
ATOM 772 C CA . VAL A 1 106 ? -31.418 -2.455 53.264 1.00 89.94 106 VAL A CA 1
ATOM 773 C C . VAL A 1 106 ? -32.658 -2.862 54.061 1.00 89.94 106 VAL A C 1
ATOM 775 O O . VAL A 1 106 ? -32.894 -2.299 55.127 1.00 89.94 106 VAL A O 1
ATOM 778 N N . LYS A 1 107 ? -33.437 -3.849 53.594 1.00 88.56 107 LYS A N 1
ATOM 779 C CA . LYS A 1 107 ? -34.597 -4.362 54.344 1.00 88.56 107 LYS A CA 1
ATOM 780 C C . LYS A 1 107 ? -34.184 -4.992 55.671 1.00 88.56 107 LYS A C 1
ATOM 782 O O . LYS A 1 107 ? -34.835 -4.723 56.677 1.00 88.56 107 LYS A O 1
ATOM 787 N N . ALA A 1 108 ? -33.120 -5.794 55.677 1.00 89.56 108 ALA A N 1
ATOM 788 C CA . ALA A 1 108 ? -32.593 -6.405 56.894 1.00 89.56 108 ALA A CA 1
ATOM 789 C C . ALA A 1 108 ? -32.166 -5.333 57.909 1.00 89.56 108 ALA A C 1
ATOM 791 O O . ALA A 1 108 ? -32.700 -5.290 59.013 1.00 89.56 108 ALA A O 1
ATOM 792 N N . VAL A 1 109 ? -31.320 -4.382 57.495 1.00 91.06 109 VAL A N 1
ATOM 793 C CA . VAL A 1 109 ? -30.856 -3.286 58.363 1.00 91.06 109 VAL A CA 1
ATOM 794 C C . VAL A 1 109 ? -32.019 -2.428 58.866 1.00 91.06 109 VAL A C 1
ATOM 796 O O . VAL A 1 109 ? -32.032 -2.041 60.033 1.00 91.06 109 VAL A O 1
ATOM 799 N N . ALA A 1 110 ? -33.008 -2.131 58.019 1.00 89.56 110 ALA A N 1
ATOM 800 C CA . ALA A 1 110 ? -34.177 -1.349 58.414 1.00 89.56 110 ALA A CA 1
ATOM 801 C C . ALA A 1 110 ? -35.032 -2.069 59.469 1.00 89.56 110 ALA A C 1
ATOM 803 O O . ALA A 1 110 ? -35.450 -1.433 60.436 1.00 89.56 110 ALA A O 1
ATOM 804 N N . ASN A 1 111 ? -35.258 -3.378 59.313 1.00 88.12 111 ASN A N 1
ATOM 805 C CA . ASN A 1 111 ? -35.969 -4.194 60.301 1.00 88.12 111 ASN A CA 1
ATOM 806 C C . ASN A 1 111 ? -35.200 -4.271 61.625 1.00 88.12 111 ASN A C 1
ATOM 808 O O . ASN A 1 111 ? -35.778 -3.974 62.668 1.00 88.12 111 ASN A O 1
ATOM 812 N N . ASP A 1 112 ? -33.903 -4.585 61.577 1.00 89.44 112 ASP A N 1
ATOM 813 C CA . ASP A 1 112 ? -33.052 -4.708 62.767 1.00 89.44 112 ASP A CA 1
ATOM 814 C C . ASP A 1 112 ? -32.982 -3.383 63.543 1.00 89.44 112 ASP A C 1
ATOM 816 O O . ASP A 1 112 ? -33.102 -3.345 64.769 1.00 89.44 112 ASP A O 1
ATOM 820 N N . THR A 1 113 ? -32.843 -2.265 62.823 1.00 89.50 113 THR A N 1
ATOM 821 C CA . THR A 1 113 ? -32.801 -0.927 63.428 1.00 89.50 113 THR A CA 1
ATOM 822 C C . THR A 1 113 ? -34.152 -0.546 64.033 1.00 89.50 113 THR A C 1
ATOM 824 O O . THR A 1 113 ? -34.197 0.028 65.123 1.00 89.50 113 THR A O 1
ATOM 827 N N . ALA A 1 114 ? -35.262 -0.864 63.358 1.00 87.31 114 ALA A N 1
ATOM 828 C CA . ALA A 1 114 ? -36.603 -0.604 63.873 1.00 87.31 114 ALA A CA 1
ATOM 829 C C . ALA A 1 114 ? -36.907 -1.443 65.127 1.00 87.31 114 ALA A C 1
ATOM 831 O O . ALA A 1 114 ? -37.435 -0.904 6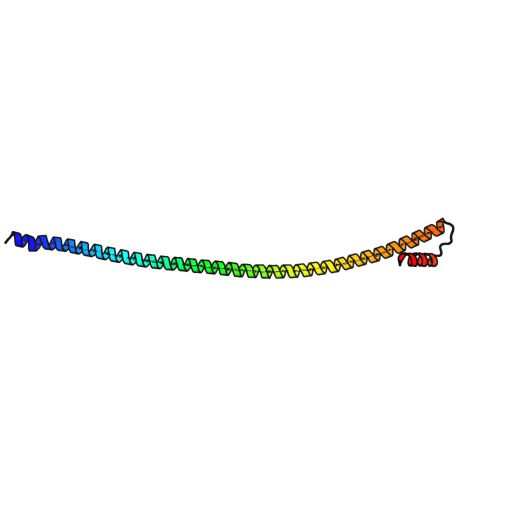6.099 1.00 87.31 114 ALA A O 1
ATOM 832 N N . GLU A 1 115 ? -36.522 -2.722 65.146 1.00 87.50 115 GLU A N 1
ATOM 833 C CA . GLU A 1 115 ? -36.622 -3.593 66.324 1.00 87.50 115 GLU A CA 1
ATOM 834 C C . GLU A 1 115 ? -35.823 -3.029 67.505 1.00 87.50 115 GLU A C 1
ATOM 836 O O . GLU A 1 115 ? -36.369 -2.874 68.603 1.00 87.50 115 GLU A O 1
ATOM 841 N N . ALA A 1 116 ? -34.568 -2.633 67.270 1.00 87.62 116 ALA A N 1
ATOM 842 C CA . ALA A 1 116 ? -33.721 -2.028 68.293 1.00 87.62 116 ALA A CA 1
ATOM 843 C C . ALA A 1 116 ? -34.312 -0.720 68.851 1.00 87.62 116 ALA A C 1
ATOM 845 O O . ALA A 1 116 ? -34.284 -0.498 70.063 1.00 87.62 116 ALA A O 1
ATOM 846 N N . LEU A 1 117 ? -34.885 0.134 67.994 1.00 87.62 117 LEU A N 1
ATOM 847 C CA . LEU A 1 117 ? -35.544 1.379 68.404 1.00 87.62 117 LEU A CA 1
ATOM 848 C C . LEU A 1 117 ? -36.801 1.128 69.246 1.00 87.62 117 LEU A C 1
ATOM 850 O O . LEU A 1 117 ? -36.976 1.778 70.276 1.00 87.62 117 LEU A O 1
ATOM 854 N N . VAL A 1 118 ? -37.664 0.190 68.842 1.00 86.50 118 VAL A N 1
ATOM 855 C CA . VAL A 1 118 ? -38.883 -0.156 69.597 1.00 86.50 118 VAL A CA 1
ATOM 856 C C . VAL A 1 118 ? -38.523 -0.693 70.982 1.00 86.50 118 VAL A C 1
ATOM 858 O O . VAL A 1 118 ? -39.117 -0.263 71.973 1.00 86.50 118 VAL A O 1
ATOM 861 N N . ALA A 1 119 ? -37.511 -1.560 71.064 1.00 86.00 119 ALA A N 1
ATOM 862 C CA . ALA A 1 119 ? -37.007 -2.077 72.331 1.00 86.00 119 ALA A CA 1
ATOM 863 C C . ALA A 1 119 ? -36.404 -0.967 73.216 1.00 86.00 119 ALA A C 1
ATOM 865 O O . ALA A 1 119 ? -36.717 -0.887 74.404 1.00 86.00 119 ALA A O 1
ATOM 866 N N . ALA A 1 120 ? -35.585 -0.073 72.646 1.00 87.25 120 ALA A N 1
ATOM 867 C CA . ALA A 1 120 ? -34.961 1.038 73.375 1.00 87.25 120 ALA A CA 1
ATOM 868 C C . ALA A 1 120 ? -35.978 2.057 73.921 1.00 87.25 120 ALA A C 1
ATOM 870 O O . ALA A 1 120 ? -35.749 2.656 74.971 1.00 87.25 120 ALA A O 1
ATOM 871 N N . LEU A 1 121 ? -37.110 2.241 73.235 1.00 87.38 121 LEU A N 1
ATOM 872 C CA . LEU A 1 121 ? -38.202 3.127 73.653 1.00 87.38 121 LEU A CA 1
ATOM 873 C C . LEU A 1 121 ? -39.187 2.463 74.637 1.00 87.38 121 LEU A C 1
ATOM 875 O O . LEU A 1 121 ? -40.185 3.079 75.007 1.00 87.38 121 LEU A O 1
ATOM 879 N N . GLY A 1 122 ? -38.912 1.232 75.084 1.00 81.19 122 GLY A N 1
ATOM 880 C CA . GLY A 1 122 ? -39.711 0.519 76.086 1.00 81.19 122 GLY A CA 1
ATOM 881 C C . GLY A 1 122 ? -40.944 -0.205 75.535 1.00 81.19 122 GLY A C 1
ATOM 882 O O . GLY A 1 122 ? -41.801 -0.622 76.314 1.00 81.19 122 GLY A O 1
ATOM 883 N N . GLY A 1 123 ? -41.054 -0.355 74.211 1.00 78.44 123 GLY A N 1
ATOM 884 C CA . GLY A 1 123 ? -42.102 -1.138 73.555 1.00 78.44 123 GLY A CA 1
ATOM 885 C C . GLY A 1 123 ? -41.745 -2.624 73.436 1.00 78.44 123 GLY A C 1
ATOM 886 O O . GLY A 1 123 ? -40.577 -3.006 73.442 1.00 78.44 123 GLY A O 1
ATOM 887 N N . SER A 1 124 ? -42.759 -3.482 73.291 1.00 77.00 124 SER A N 1
ATOM 888 C CA . SER A 1 124 ? -42.546 -4.882 72.904 1.00 77.00 124 SER A CA 1
ATOM 889 C C . SER A 1 124 ? -42.383 -4.955 71.387 1.00 77.00 124 SER A C 1
ATOM 891 O O . SER A 1 124 ? -43.273 -4.535 70.648 1.00 77.00 124 SER A O 1
ATOM 893 N N . ALA A 1 125 ? -41.232 -5.441 70.923 1.00 70.25 125 ALA A N 1
ATOM 894 C CA . ALA A 1 125 ? -40.955 -5.590 69.503 1.00 70.25 125 ALA A CA 1
ATOM 895 C C . ALA A 1 125 ? -41.743 -6.773 68.918 1.00 70.25 125 ALA A C 1
ATOM 897 O O . ALA A 1 125 ? -41.280 -7.914 68.914 1.00 70.25 125 ALA A O 1
ATOM 898 N N . ASP A 1 126 ? -42.946 -6.496 68.419 1.00 82.81 126 ASP A N 1
ATOM 899 C CA . ASP A 1 126 ? -43.660 -7.424 67.546 1.00 82.81 126 ASP A CA 1
ATOM 900 C C . ASP A 1 126 ? -43.001 -7.407 66.158 1.00 82.81 126 ASP A C 1
ATOM 902 O O . ASP A 1 126 ? -43.178 -6.478 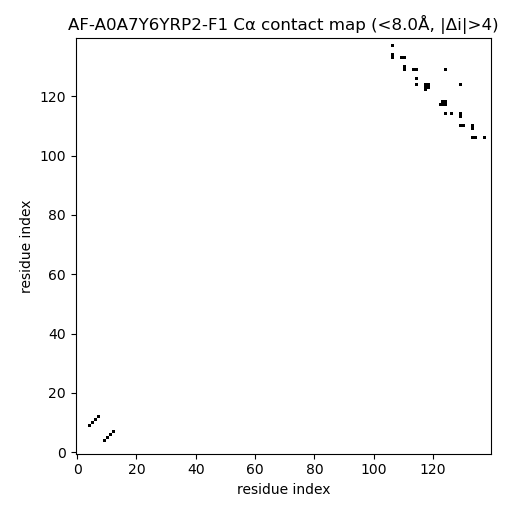65.362 1.00 82.81 126 ASP A O 1
ATOM 906 N N . LYS A 1 127 ? -42.205 -8.445 65.888 1.00 79.25 127 LYS A N 1
ATOM 907 C CA . LYS A 1 127 ? -41.433 -8.603 64.649 1.00 79.25 127 LYS A CA 1
ATOM 908 C C . LYS A 1 127 ? -42.310 -8.596 63.402 1.00 79.25 127 LYS A C 1
ATOM 910 O O . LYS A 1 127 ? -41.908 -8.025 62.389 1.00 79.25 127 LYS A O 1
ATOM 915 N N . ASP A 1 128 ? -43.511 -9.166 63.477 1.00 81.56 128 ASP A N 1
ATOM 916 C CA . ASP A 1 128 ? -44.415 -9.245 62.330 1.00 81.56 128 ASP A CA 1
ATOM 917 C C . ASP A 1 128 ? -45.040 -7.879 62.024 1.00 81.56 128 ASP A C 1
ATOM 919 O O . ASP A 1 128 ? -45.197 -7.502 60.856 1.00 81.56 128 ASP A O 1
ATOM 923 N N . ALA A 1 129 ? -45.352 -7.101 63.065 1.00 82.00 129 ALA A N 1
ATOM 924 C CA . ALA A 1 129 ? -45.839 -5.733 62.916 1.00 82.00 129 ALA A CA 1
ATOM 925 C C . ALA A 1 129 ? -44.754 -4.797 62.349 1.00 82.00 129 ALA A C 1
ATOM 927 O O . ALA A 1 129 ? -45.032 -4.008 61.441 1.00 82.00 129 ALA A O 1
ATOM 928 N N . ILE A 1 130 ? -43.511 -4.918 62.831 1.00 83.06 130 ILE A N 1
ATOM 929 C CA . ILE A 1 130 ? -42.363 -4.124 62.361 1.00 83.06 130 ILE A CA 1
ATOM 930 C C . ILE A 1 130 ? -42.036 -4.459 60.903 1.00 83.06 130 ILE A C 1
ATOM 932 O O . ILE A 1 130 ? -41.944 -3.551 60.074 1.00 83.06 130 ILE A O 1
ATOM 936 N N . ALA A 1 131 ? -41.947 -5.747 60.558 1.00 83.19 131 ALA A N 1
ATOM 937 C CA . ALA A 1 131 ? -41.670 -6.182 59.192 1.00 83.19 131 ALA A CA 1
ATOM 938 C C . ALA A 1 131 ? -42.733 -5.683 58.198 1.00 83.19 131 ALA A C 1
ATOM 940 O O . ALA A 1 131 ? -42.391 -5.247 57.096 1.00 83.19 131 ALA A O 1
ATOM 941 N N . LYS A 1 132 ? -44.020 -5.681 58.583 1.00 84.06 132 LYS A N 1
ATOM 942 C CA . LYS A 1 132 ? -45.096 -5.097 57.763 1.00 84.06 132 LYS A CA 1
ATOM 943 C C . LYS A 1 132 ? -44.933 -3.590 57.574 1.00 84.06 132 LYS A C 1
ATOM 945 O O . LYS A 1 132 ? -45.009 -3.123 56.440 1.00 84.06 132 LYS A O 1
ATOM 950 N N . ALA A 1 133 ? -44.672 -2.842 58.646 1.00 81.69 133 ALA A N 1
ATOM 951 C CA . ALA A 1 133 ?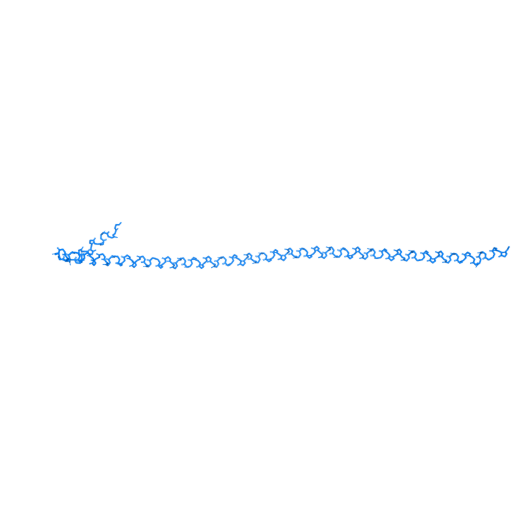 -44.521 -1.388 58.583 1.00 81.69 133 ALA A CA 1
ATOM 952 C C . ALA A 1 133 ? -43.304 -0.958 57.738 1.00 81.69 133 ALA A C 1
ATOM 954 O O . ALA A 1 133 ? -43.397 -0.030 56.929 1.00 81.69 133 ALA A O 1
ATOM 955 N N . VAL A 1 134 ? -42.173 -1.659 57.868 1.00 84.44 134 VAL A N 1
ATOM 956 C CA . VAL A 1 134 ? -40.972 -1.429 57.047 1.00 84.44 134 VAL A CA 1
ATOM 957 C C . VAL A 1 134 ? -41.232 -1.809 55.585 1.00 84.44 134 VAL A C 1
ATOM 959 O O . VAL A 1 134 ? -40.842 -1.072 54.677 1.00 84.44 134 VAL A O 1
ATOM 962 N N . ALA A 1 135 ? -41.937 -2.912 55.323 1.00 82.75 135 ALA A N 1
ATOM 963 C CA . ALA A 1 135 ? -42.300 -3.317 53.965 1.00 82.75 135 ALA A CA 1
ATOM 964 C C . ALA A 1 135 ? -43.260 -2.331 53.273 1.00 82.75 135 ALA A C 1
ATOM 966 O O . ALA A 1 135 ? -43.130 -2.110 52.070 1.00 82.75 135 ALA A O 1
ATOM 967 N N . GLU A 1 136 ? -44.203 -1.724 53.998 1.00 84.62 136 GLU A N 1
ATOM 968 C CA . GLU A 1 136 ? -45.063 -0.659 53.461 1.00 84.62 136 GLU A CA 1
ATOM 969 C C . GLU A 1 136 ? -44.265 0.605 53.129 1.00 84.62 136 GLU A C 1
ATOM 971 O O . GLU A 1 136 ? -44.471 1.206 52.075 1.00 84.62 136 GLU A O 1
ATOM 976 N N . ARG A 1 137 ? -43.310 0.990 53.985 1.00 81.44 137 ARG A N 1
ATOM 977 C CA . ARG A 1 137 ? -42.485 2.192 53.781 1.00 81.44 137 ARG A CA 1
ATOM 978 C C . ARG A 1 137 ? -41.401 2.049 52.716 1.00 81.44 137 ARG A C 1
ATOM 980 O O . ARG A 1 137 ? -41.015 3.056 52.140 1.00 81.44 137 ARG A O 1
ATOM 987 N N . THR A 1 138 ? -40.935 0.834 52.436 1.00 76.94 138 THR A N 1
ATOM 988 C CA . THR A 1 138 ? -39.911 0.552 51.407 1.00 76.94 138 THR A CA 1
ATOM 989 C C . THR A 1 138 ? -40.491 0.262 50.016 1.00 76.94 138 THR A C 1
ATOM 991 O O . THR A 1 138 ? -39.732 0.054 49.072 1.00 76.94 138 THR A O 1
ATOM 994 N N . LYS A 1 139 ? -41.824 0.232 49.877 1.00 69.12 139 LYS A N 1
ATOM 995 C CA . LYS A 1 139 ? -42.542 0.044 48.602 1.00 69.12 139 LYS A CA 1
ATOM 996 C C . LYS A 1 139 ? -42.968 1.350 47.909 1.00 69.12 139 LYS A C 1
ATOM 998 O O . LYS A 1 139 ? -43.497 1.262 46.802 1.00 69.12 139 LYS A O 1
ATOM 1003 N N . GLY A 1 140 ? -42.798 2.508 48.554 1.00 49.78 140 GLY A N 1
ATOM 1004 C CA . GLY A 1 140 ? -43.037 3.836 47.963 1.00 49.78 140 GLY A CA 1
ATOM 1005 C C . GLY A 1 140 ? -41.795 4.382 47.280 1.00 49.78 140 GLY A C 1
ATOM 1006 O O . GLY A 1 140 ? -41.972 5.106 46.279 1.00 49.78 140 GLY A O 1
#

Solvent-accessible surface area (backbone atoms only — not comparable to full-atom values): 7532 Å² total; per-residue (Å²): 109,69,67,58,49,47,42,64,72,48,52,49,53,53,52,50,49,54,50,50,51,50,51,51,51,55,52,51,53,49,52,50,51,51,53,52,50,52,52,50,52,52,52,49,51,51,49,54,48,52,53,51,52,52,52,53,50,53,51,49,51,55,50,51,52,50,52,54,52,49,52,54,48,53,52,52,47,54,53,48,51,54,52,49,52,52,51,50,55,52,48,54,50,52,50,51,51,52,52,51,53,48,55,52,51,50,52,50,53,51,44,55,50,49,43,52,50,35,45,75,73,72,44,83,65,53,62,68,60,49,49,51,53,50,53,61,66,73,71,114

Secondary structure (DSSP, 8-state):
-HHHHHIIIIIHHHHHHHHHHHHHHHHHHHHHHHHHHHHHHHHHHHHHHHHHHHHHHHHHHHHHHHHHHHHHHHHHHHHHHHHHHHHHHHHHHHHHHHHHHHHHHHHHHHHHHHHHHHHHTT----HHHHHHHHHHHT--